Protein AF-A0A5A8AGF4-F1 (afdb_monomer_lite)

Radius of gyration: 17.41 Å; chains: 1; bounding box: 34×29×43 Å

Foldseek 3Di:
DDDLVNLVVLLVVLVVLLVVLCVVLVPDDDPDPVVVVVSCVVCVVSVVVNVVSVVSNVVSVLVNDDPVVNVVVVVVVVVVCVVVVPD

Structure (mmCIF, N/CA/C/O backbone):
data_AF-A0A5A8AGF4-F1
#
_entry.id   AF-A0A5A8AGF4-F1
#
loop_
_atom_site.group_PDB
_atom_site.id
_atom_site.type_symbol
_atom_site.label_atom_id
_atom_site.label_alt_id
_atom_site.label_comp_id
_atom_site.label_asym_id
_atom_site.label_entity_id
_atom_site.label_seq_id
_atom_site.pdbx_PDB_ins_code
_atom_site.Cartn_x
_atom_site.Cartn_y
_atom_site.Cartn_z
_atom_site.occupancy
_atom_site.B_iso_or_equiv
_atom_site.auth_seq_id
_atom_site.auth_comp_id
_atom_site.auth_asym_id
_atom_site.auth_atom_id
_atom_site.pdbx_PDB_model_num
ATOM 1 N N . MET A 1 1 ? -13.851 -13.767 15.138 1.00 57.22 1 MET A N 1
ATOM 2 C CA . MET A 1 1 ? -13.477 -12.352 14.929 1.00 57.22 1 MET A CA 1
ATOM 3 C C . MET A 1 1 ? -11.999 -12.258 15.244 1.00 57.22 1 MET A C 1
ATOM 5 O O . MET A 1 1 ? -11.640 -12.706 16.325 1.00 57.22 1 MET A O 1
ATOM 9 N N . GLU A 1 2 ? -11.163 -11.786 14.315 1.00 67.06 2 GLU A N 1
ATOM 10 C CA . GLU A 1 2 ? -9.750 -11.494 14.620 1.00 67.06 2 GLU A CA 1
ATOM 11 C C . GLU A 1 2 ? -9.682 -10.473 15.764 1.00 67.06 2 GLU A C 1
ATOM 13 O O . GLU A 1 2 ? -10.479 -9.530 15.823 1.00 67.06 2 GLU A O 1
ATOM 18 N N . ASN A 1 3 ? -8.758 -10.678 16.698 1.00 87.00 3 ASN A N 1
ATOM 19 C CA . ASN A 1 3 ? -8.543 -9.758 17.807 1.00 87.00 3 ASN A CA 1
ATOM 20 C C . A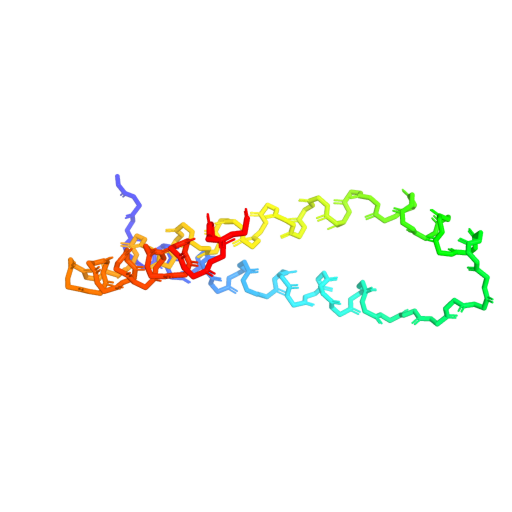SN A 1 3 ? -7.932 -8.446 17.275 1.00 87.00 3 ASN A C 1
ATOM 22 O O . ASN A 1 3 ? -7.118 -8.4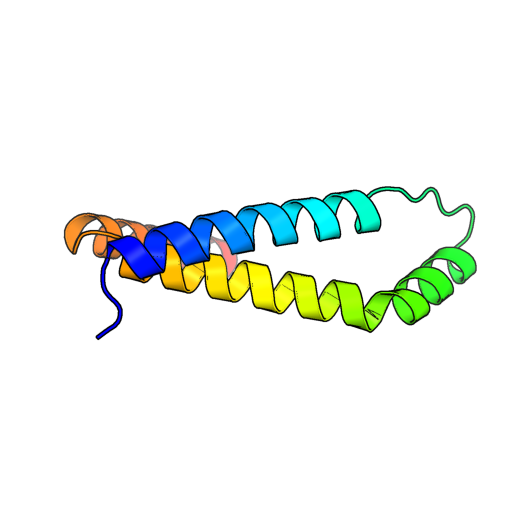45 16.351 1.00 87.00 3 ASN A O 1
ATOM 26 N N . LYS A 1 4 ? -8.275 -7.300 17.878 1.00 88.56 4 LYS A N 1
ATOM 27 C CA . LYS A 1 4 ? -7.741 -5.978 17.498 1.00 88.56 4 LYS A CA 1
ATOM 28 C C . LYS A 1 4 ? -6.208 -5.954 17.483 1.00 88.56 4 LYS A C 1
ATOM 30 O O . LYS A 1 4 ? -5.614 -5.253 16.667 1.00 88.56 4 LYS A O 1
ATOM 35 N N . GLU A 1 5 ? -5.573 -6.716 18.368 1.00 92.19 5 GLU A N 1
ATOM 36 C CA . GLU A 1 5 ? -4.114 -6.835 18.423 1.00 92.19 5 GLU A CA 1
ATOM 37 C C . GLU A 1 5 ? -3.536 -7.661 17.261 1.00 92.19 5 GLU A C 1
ATOM 39 O O . GLU A 1 5 ? -2.500 -7.304 16.700 1.00 92.19 5 GLU A O 1
ATOM 44 N N . GLU A 1 6 ? -4.237 -8.707 16.817 1.00 92.88 6 GLU A N 1
ATOM 45 C CA . GLU A 1 6 ? -3.860 -9.489 15.631 1.00 92.88 6 GLU A CA 1
ATOM 46 C C . GLU A 1 6 ? -3.917 -8.619 14.373 1.00 92.88 6 GLU A C 1
ATOM 48 O O . GLU A 1 6 ? -2.967 -8.606 13.590 1.00 92.88 6 GLU A O 1
ATOM 53 N N . LEU A 1 7 ? -4.969 -7.805 14.232 1.00 92.94 7 LEU A N 1
ATOM 54 C CA . LEU A 1 7 ? -5.110 -6.847 13.132 1.00 92.94 7 LEU A CA 1
ATOM 55 C C . LEU A 1 7 ? -3.973 -5.818 13.105 1.00 92.94 7 LEU A C 1
ATOM 57 O O . LEU A 1 7 ? -3.451 -5.506 12.036 1.00 92.94 7 LEU A O 1
ATOM 61 N N . LYS A 1 8 ? -3.540 -5.307 14.265 1.00 93.50 8 LYS A N 1
ATOM 62 C CA . LYS A 1 8 ? -2.399 -4.379 14.349 1.00 93.50 8 LYS A CA 1
ATOM 63 C C . LYS A 1 8 ? -1.081 -5.040 13.953 1.00 93.50 8 LYS A C 1
ATOM 65 O O . LYS A 1 8 ? -0.304 -4.447 13.204 1.00 93.50 8 LYS A O 1
ATOM 70 N N . ASN A 1 9 ? -0.833 -6.263 14.420 1.00 94.75 9 ASN A N 1
ATOM 71 C CA . ASN A 1 9 ? 0.369 -7.015 14.057 1.00 94.75 9 ASN A CA 1
ATOM 72 C C . ASN A 1 9 ? 0.392 -7.339 12.561 1.00 94.75 9 ASN A C 1
ATOM 74 O O . ASN A 1 9 ? 1.406 -7.139 11.890 1.00 94.75 9 ASN A O 1
ATOM 78 N N . LYS A 1 10 ? -0.753 -7.755 12.015 1.00 94.62 10 LYS A N 1
ATOM 79 C CA . LYS A 1 10 ? -0.936 -7.984 10.583 1.00 94.62 10 LYS A CA 1
ATOM 80 C C . LYS A 1 10 ? -0.691 -6.709 9.776 1.00 94.62 10 LYS A C 1
ATOM 82 O O . LYS A 1 10 ? 0.074 -6.743 8.815 1.00 94.62 10 LYS A O 1
ATOM 87 N N . LEU A 1 11 ? -1.253 -5.577 10.205 1.00 95.38 11 LEU A N 1
ATOM 88 C CA . LEU A 1 11 ? -1.034 -4.273 9.578 1.00 95.38 11 LEU A CA 1
ATOM 89 C C . LEU A 1 11 ? 0.452 -3.897 9.548 1.00 95.38 11 LEU A C 1
ATOM 91 O O . LEU A 1 11 ? 0.954 -3.489 8.506 1.00 95.38 11 LEU A O 1
ATOM 95 N N . LYS A 1 12 ? 1.166 -4.066 10.667 1.00 96.31 12 LYS A N 1
ATOM 96 C CA . LYS A 1 12 ? 2.606 -3.785 10.754 1.00 96.31 12 LYS A CA 1
ATOM 97 C C . LYS A 1 12 ? 3.412 -4.626 9.760 1.00 96.31 12 LYS A C 1
ATOM 99 O O . LYS A 1 12 ? 4.278 -4.094 9.071 1.00 96.31 12 LYS A O 1
ATOM 104 N N . ASN A 1 13 ? 3.107 -5.919 9.657 1.00 95.69 13 ASN A N 1
ATOM 105 C CA . ASN A 1 13 ? 3.777 -6.816 8.714 1.00 95.69 13 ASN A CA 1
ATOM 106 C C . ASN A 1 13 ? 3.477 -6.447 7.256 1.00 95.69 13 ASN A C 1
ATOM 108 O O . ASN A 1 13 ? 4.379 -6.470 6.421 1.00 95.69 13 ASN A O 1
ATOM 112 N N . LEU A 1 14 ? 2.231 -6.082 6.947 1.00 95.69 14 LEU A N 1
ATOM 113 C CA . LEU A 1 14 ? 1.844 -5.656 5.603 1.00 95.69 14 LEU A CA 1
ATOM 114 C C . LEU A 1 14 ? 2.508 -4.337 5.202 1.00 95.69 14 LEU A C 1
ATOM 116 O O . LEU A 1 14 ? 2.989 -4.249 4.080 1.00 95.69 14 LEU A O 1
ATOM 120 N N . LEU A 1 15 ? 2.601 -3.357 6.108 1.00 94.75 15 LEU A N 1
ATOM 121 C CA . LEU A 1 15 ? 3.306 -2.093 5.853 1.00 94.75 15 LEU A CA 1
ATOM 122 C C . LEU A 1 15 ? 4.785 -2.325 5.527 1.00 94.75 15 LEU A C 1
ATOM 124 O O . LEU A 1 15 ? 5.299 -1.752 4.574 1.00 94.75 15 LEU A O 1
ATOM 128 N N . LYS A 1 16 ? 5.449 -3.228 6.260 1.00 95.50 16 LYS A N 1
ATOM 129 C CA . LYS A 1 16 ? 6.836 -3.601 5.959 1.00 95.50 16 LYS A CA 1
ATOM 130 C C . LYS A 1 16 ? 6.967 -4.221 4.562 1.00 95.50 16 LYS A C 1
ATOM 132 O O . LYS A 1 16 ? 7.862 -3.860 3.809 1.00 95.50 16 LYS A O 1
ATOM 137 N N . ARG A 1 17 ? 6.059 -5.132 4.193 1.00 93.75 17 ARG A N 1
ATOM 138 C CA . ARG A 1 17 ? 6.065 -5.756 2.857 1.00 93.75 17 ARG A CA 1
ATOM 139 C C . ARG A 1 17 ? 5.737 -4.753 1.748 1.00 93.75 17 ARG A C 1
ATOM 141 O O . ARG A 1 17 ? 6.315 -4.843 0.672 1.00 93.75 17 ARG A O 1
ATOM 148 N N . GLU A 1 18 ? 4.823 -3.812 1.988 1.00 95.00 18 GLU A N 1
ATOM 149 C CA . GLU A 1 18 ? 4.509 -2.727 1.047 1.00 95.00 18 GLU A CA 1
ATOM 150 C C . GLU A 1 18 ? 5.747 -1.876 0.754 1.00 95.00 18 GLU A C 1
ATOM 152 O O . GLU A 1 18 ? 6.022 -1.578 -0.409 1.00 95.00 18 GLU A O 1
ATOM 157 N N . GLU A 1 19 ? 6.500 -1.519 1.797 1.00 93.62 19 GLU A N 1
ATOM 158 C CA . GLU A 1 19 ? 7.748 -0.766 1.684 1.00 93.62 19 GLU A CA 1
ATOM 159 C C . GLU A 1 19 ? 8.793 -1.551 0.883 1.00 93.62 19 GLU A C 1
ATOM 161 O O . GLU A 1 19 ? 9.316 -1.034 -0.101 1.00 93.62 19 GLU A O 1
ATOM 166 N N . GLU A 1 20 ? 9.020 -2.827 1.214 1.00 91.94 20 GLU A N 1
ATOM 167 C CA . GLU A 1 20 ? 9.947 -3.705 0.484 1.00 91.94 20 GLU A CA 1
ATOM 168 C C . GLU A 1 20 ? 9.621 -3.769 -1.019 1.00 91.94 20 GLU A C 1
ATOM 170 O O . GLU A 1 20 ? 10.506 -3.593 -1.863 1.00 91.94 20 GLU A O 1
ATOM 175 N N . TYR A 1 21 ? 8.347 -3.978 -1.371 1.00 89.56 21 TYR A N 1
ATOM 176 C CA . TYR A 1 21 ? 7.911 -4.004 -2.767 1.00 89.56 21 TYR A CA 1
ATOM 177 C C . TYR A 1 21 ? 8.019 -2.633 -3.437 1.00 89.56 21 TYR A C 1
ATOM 179 O O . TYR A 1 21 ? 8.460 -2.559 -4.582 1.00 89.56 21 TYR A O 1
ATOM 187 N N . SER A 1 22 ? 7.655 -1.552 -2.746 1.00 89.25 22 SER A N 1
ATOM 188 C CA . SER A 1 22 ? 7.722 -0.196 -3.298 1.00 89.25 22 SER A CA 1
ATOM 189 C C . SER A 1 22 ? 9.161 0.228 -3.573 1.00 89.25 22 SER A C 1
ATOM 191 O O . SER A 1 22 ? 9.446 0.736 -4.652 1.00 89.25 22 SER A O 1
ATOM 193 N N . THR A 1 23 ? 10.092 -0.034 -2.653 1.00 90.31 23 THR A N 1
ATOM 194 C CA . THR A 1 23 ? 11.517 0.267 -2.838 1.00 90.31 23 THR A CA 1
ATOM 195 C C . THR A 1 23 ? 12.118 -0.544 -3.981 1.00 90.31 23 THR A C 1
ATOM 197 O O . THR A 1 23 ? 12.827 0.012 -4.820 1.00 90.31 23 THR A O 1
ATOM 200 N N . LEU A 1 24 ? 11.808 -1.843 -4.059 1.00 86.44 24 LEU A N 1
ATOM 201 C CA . LEU A 1 24 ? 12.267 -2.695 -5.156 1.00 86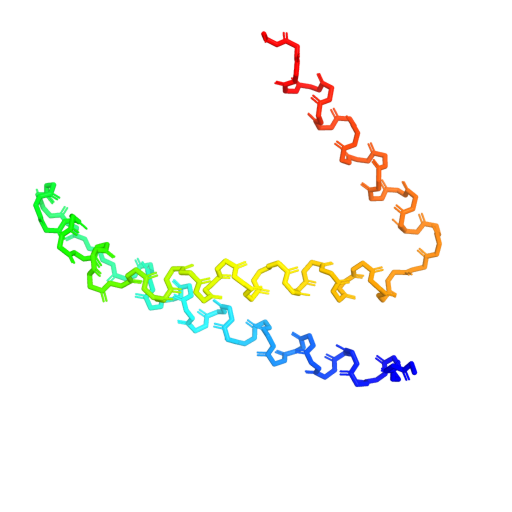.44 24 LEU A CA 1
ATOM 202 C C . LEU A 1 24 ? 11.749 -2.195 -6.513 1.00 86.44 24 LEU A C 1
ATOM 204 O O . LEU A 1 24 ? 12.485 -2.206 -7.501 1.00 86.44 24 LEU A O 1
ATOM 208 N N . LEU A 1 25 ? 10.484 -1.770 -6.554 1.00 86.81 25 LEU A N 1
ATOM 209 C CA . LEU A 1 25 ? 9.821 -1.325 -7.773 1.00 86.81 25 LEU A CA 1
ATOM 210 C C . LEU A 1 25 ? 10.150 0.119 -8.160 1.00 86.81 25 LEU A C 1
ATOM 212 O O . LEU A 1 25 ? 9.939 0.472 -9.308 1.00 86.81 25 LEU A O 1
ATOM 216 N N . ALA A 1 26 ? 10.663 0.950 -7.252 1.00 84.62 26 ALA A N 1
ATOM 217 C CA . ALA A 1 26 ? 11.024 2.342 -7.534 1.00 84.62 26 ALA A CA 1
ATOM 218 C C . ALA A 1 26 ? 12.438 2.505 -8.118 1.00 84.62 26 ALA A C 1
ATOM 220 O O . ALA A 1 26 ? 12.757 3.550 -8.682 1.00 84.62 26 ALA A O 1
ATOM 221 N N . ASN A 1 27 ? 13.302 1.496 -7.977 1.00 77.25 27 ASN A N 1
ATOM 222 C CA . ASN A 1 27 ? 14.710 1.597 -8.349 1.00 77.25 27 ASN A CA 1
ATOM 223 C C . ASN A 1 27 ? 14.959 1.219 -9.818 1.00 77.25 27 ASN A C 1
ATOM 225 O O . ASN A 1 27 ? 15.558 0.184 -10.117 1.00 77.25 27 ASN A O 1
ATOM 229 N N . PHE A 1 28 ? 14.481 2.049 -10.744 1.00 82.62 28 PHE A N 1
ATOM 230 C CA . PHE A 1 28 ? 14.751 1.888 -12.170 1.00 82.62 28 PHE A CA 1
ATOM 231 C C . PHE A 1 28 ? 14.978 3.232 -12.869 1.00 82.62 28 PHE A C 1
ATOM 233 O O . PHE A 1 28 ? 14.410 4.254 -12.494 1.00 82.62 28 PHE A O 1
ATOM 240 N N . ASN A 1 29 ? 15.785 3.220 -13.929 1.00 84.88 29 ASN A N 1
ATOM 241 C CA . ASN A 1 29 ? 15.947 4.349 -14.840 1.00 84.88 29 ASN A CA 1
ATOM 242 C C . ASN A 1 29 ? 15.968 3.816 -16.277 1.00 84.88 29 ASN A C 1
ATOM 244 O O . ASN A 1 29 ? 17.010 3.372 -16.759 1.00 84.88 29 ASN A O 1
ATOM 248 N N . PHE A 1 30 ? 14.807 3.795 -16.931 1.00 89.38 30 PHE A N 1
ATOM 249 C CA . PHE A 1 30 ? 14.677 3.261 -18.288 1.00 89.38 30 PHE A CA 1
ATOM 250 C C . PHE A 1 30 ? 15.096 4.309 -19.316 1.00 89.38 30 PHE A C 1
ATOM 252 O O . PHE A 1 30 ? 14.634 5.447 -19.270 1.00 89.38 30 PHE A O 1
ATOM 259 N N . GLN A 1 31 ? 15.941 3.916 -20.265 1.00 90.25 31 GLN A N 1
ATOM 260 C CA . GLN A 1 31 ? 16.331 4.753 -21.399 1.00 90.25 31 GLN A CA 1
ATOM 261 C C . GLN A 1 31 ? 15.372 4.572 -22.579 1.00 90.25 31 GLN A C 1
ATOM 263 O O . GLN A 1 31 ? 15.249 5.454 -23.429 1.00 90.25 31 GLN A O 1
ATOM 268 N N . THR A 1 32 ? 14.665 3.439 -22.633 1.00 93.25 32 THR A N 1
ATOM 269 C CA . THR A 1 32 ? 13.723 3.127 -23.711 1.00 93.25 32 THR A CA 1
ATOM 270 C C . THR A 1 32 ? 12.395 2.578 -23.195 1.00 93.25 32 THR A C 1
ATOM 272 O O . THR A 1 32 ? 12.296 2.008 -22.108 1.00 93.25 32 THR A O 1
ATOM 275 N N . LYS A 1 33 ? 11.351 2.690 -24.026 1.00 92.31 33 LYS A N 1
ATOM 276 C CA . LYS A 1 33 ? 10.050 2.064 -23.754 1.00 92.31 33 LYS A CA 1
ATOM 277 C C . LYS A 1 33 ? 10.154 0.536 -23.660 1.00 92.31 33 LYS A C 1
ATOM 279 O O . LYS A 1 33 ? 9.497 -0.063 -22.820 1.00 92.31 33 LYS A O 1
ATOM 284 N N . GLN A 1 34 ? 11.000 -0.087 -24.480 1.00 94.38 34 GLN A N 1
ATOM 285 C CA . GLN A 1 34 ? 11.164 -1.541 -24.489 1.00 94.38 34 GLN A CA 1
ATOM 286 C C . GLN A 1 34 ? 11.756 -2.062 -23.171 1.00 94.38 34 GLN A C 1
ATOM 288 O O . GLN A 1 34 ? 11.307 -3.086 -22.664 1.00 94.38 34 GLN A O 1
ATOM 293 N N . GLU A 1 35 ? 12.718 -1.345 -22.582 1.00 91.44 35 GLU A N 1
ATOM 294 C CA . GLU A 1 35 ? 13.253 -1.664 -21.250 1.00 91.44 35 GLU A CA 1
ATOM 295 C C . GLU A 1 35 ? 12.176 -1.565 -20.166 1.00 91.44 35 GLU A C 1
ATOM 297 O O . GLU A 1 35 ? 12.087 -2.443 -19.306 1.00 91.44 35 GLU A O 1
ATOM 302 N N . ALA A 1 36 ? 11.327 -0.535 -20.239 1.00 90.06 36 ALA A N 1
ATOM 303 C CA . ALA A 1 36 ? 10.200 -0.376 -19.327 1.00 90.06 36 ALA A CA 1
ATOM 304 C C . ALA A 1 36 ? 9.186 -1.524 -19.471 1.00 90.06 36 ALA A C 1
ATOM 306 O O . ALA A 1 36 ? 8.781 -2.112 -18.470 1.00 90.06 36 ALA A O 1
ATOM 307 N N . ASP A 1 37 ? 8.822 -1.896 -20.701 1.00 92.81 37 ASP A N 1
ATOM 308 C CA . ASP A 1 37 ? 7.867 -2.976 -20.976 1.00 92.81 37 ASP A CA 1
ATOM 309 C C . ASP A 1 37 ? 8.396 -4.335 -20.474 1.00 92.81 37 ASP A C 1
ATOM 311 O O . ASP A 1 37 ? 7.670 -5.088 -19.817 1.00 92.81 37 ASP A O 1
ATOM 315 N N . VAL A 1 38 ? 9.683 -4.632 -20.700 1.00 93.19 38 VAL A N 1
ATOM 316 C CA . VAL A 1 38 ? 10.341 -5.846 -20.182 1.00 93.19 38 VAL A CA 1
ATOM 317 C C . VAL A 1 38 ? 10.377 -5.839 -18.655 1.00 93.19 38 VAL A C 1
ATOM 319 O O . VAL A 1 38 ? 10.077 -6.856 -18.026 1.00 93.19 38 VAL A O 1
ATOM 322 N N . TYR A 1 39 ? 10.697 -4.701 -18.035 1.00 92.44 39 TYR A N 1
ATOM 323 C CA . TYR A 1 39 ? 10.685 -4.576 -16.581 1.00 92.44 39 TYR A CA 1
ATOM 324 C C . TYR A 1 39 ? 9.290 -4.808 -15.997 1.00 92.44 39 TYR A C 1
ATOM 326 O O . TYR A 1 39 ? 9.160 -5.553 -15.023 1.00 92.44 39 TYR A O 1
ATOM 334 N N . ILE A 1 40 ? 8.254 -4.205 -16.588 1.00 90.19 40 ILE A N 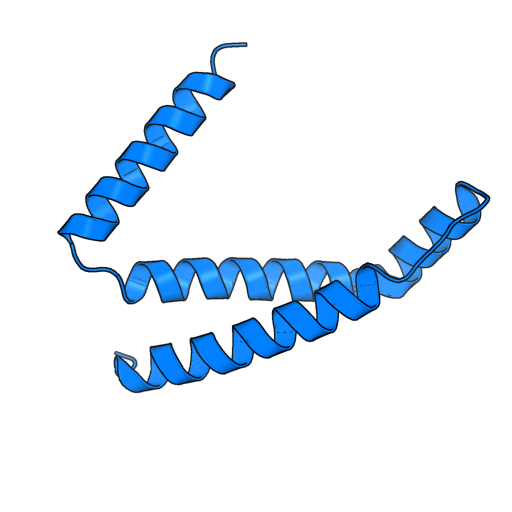1
ATOM 335 C CA . ILE A 1 40 ? 6.863 -4.380 -16.160 1.00 90.19 40 ILE A CA 1
ATOM 336 C C . ILE A 1 40 ? 6.472 -5.851 -16.271 1.00 90.19 40 ILE A C 1
ATOM 338 O O . ILE A 1 40 ? 6.008 -6.425 -15.290 1.00 90.19 40 ILE A O 1
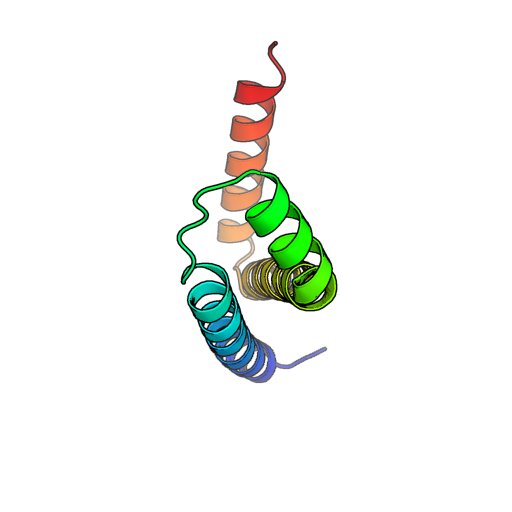ATOM 342 N N . SER A 1 41 ? 6.745 -6.488 -17.412 1.00 93.06 41 SER A N 1
ATOM 343 C CA . SER A 1 41 ? 6.444 -7.906 -17.625 1.00 93.06 41 SER A CA 1
ATOM 344 C C . SER A 1 41 ? 7.148 -8.805 -16.600 1.00 93.06 41 SER A C 1
ATOM 346 O O . SER A 1 41 ? 6.520 -9.671 -15.992 1.00 93.06 41 SER A O 1
ATOM 348 N N . ASN A 1 42 ? 8.435 -8.567 -16.338 1.00 93.06 42 ASN A N 1
ATOM 349 C CA . ASN A 1 42 ? 9.227 -9.358 -15.389 1.00 93.06 42 ASN A CA 1
ATOM 350 C C . ASN A 1 42 ? 8.816 -9.142 -13.925 1.00 93.06 42 ASN A C 1
ATOM 352 O O . ASN A 1 42 ? 9.063 -9.995 -13.069 1.00 93.06 42 ASN A O 1
ATOM 356 N N . ASN A 1 43 ? 8.207 -7.997 -13.615 1.00 92.81 43 ASN A N 1
ATOM 357 C CA . ASN A 1 43 ? 7.787 -7.637 -12.264 1.00 92.81 43 ASN A CA 1
ATOM 358 C C . ASN A 1 43 ? 6.266 -7.632 -12.081 1.00 92.81 43 ASN A C 1
ATOM 360 O O . ASN A 1 43 ? 5.802 -7.254 -11.008 1.00 92.81 43 ASN A O 1
ATOM 364 N N . GLN A 1 44 ? 5.493 -8.106 -13.063 1.00 93.31 44 GLN A N 1
ATOM 365 C CA . GLN A 1 44 ? 4.028 -8.102 -13.037 1.00 93.31 44 GLN A CA 1
ATOM 366 C C . GLN A 1 44 ? 3.473 -8.723 -11.749 1.00 93.31 44 GLN A C 1
ATOM 368 O O . GLN A 1 44 ? 2.646 -8.119 -11.071 1.00 93.31 44 GLN A O 1
ATOM 373 N N . PHE A 1 45 ? 4.015 -9.876 -11.343 1.00 93.19 45 PHE A N 1
ATOM 374 C CA . PHE A 1 45 ? 3.649 -10.526 -10.083 1.00 93.19 45 PHE A CA 1
ATOM 375 C C . PHE A 1 45 ? 3.868 -9.615 -8.865 1.00 93.19 45 PHE A C 1
ATOM 377 O O . PHE A 1 45 ? 3.013 -9.536 -7.991 1.00 93.19 45 PHE A O 1
ATOM 384 N N . LYS A 1 46 ? 4.987 -8.884 -8.818 1.00 92.06 46 LYS A N 1
ATOM 385 C CA . LYS A 1 46 ? 5.310 -7.978 -7.708 1.00 92.06 46 LYS A CA 1
ATOM 386 C C . LYS A 1 46 ? 4.373 -6.771 -7.673 1.00 92.06 46 LYS A C 1
ATOM 388 O O . LYS A 1 46 ? 3.950 -6.365 -6.596 1.00 92.06 46 LYS A O 1
ATOM 393 N N . PHE A 1 47 ? 4.003 -6.234 -8.837 1.00 92.56 47 PHE A N 1
ATOM 394 C CA . PHE A 1 47 ? 2.984 -5.188 -8.933 1.00 92.56 47 PHE A CA 1
ATOM 395 C C . PHE A 1 47 ? 1.619 -5.674 -8.442 1.00 92.56 47 PHE A C 1
ATOM 397 O O . PHE A 1 47 ? 0.923 -4.947 -7.732 1.00 92.56 47 PHE A O 1
ATOM 404 N N . ASP A 1 48 ? 1.231 -6.899 -8.792 1.00 93.75 48 ASP A N 1
ATOM 405 C CA . ASP A 1 48 ? -0.044 -7.467 -8.360 1.00 93.75 48 ASP A CA 1
ATOM 406 C C . ASP A 1 48 ? -0.054 -7.792 -6.861 1.00 93.75 48 ASP A C 1
ATOM 408 O O . ASP A 1 48 ? -1.048 -7.521 -6.185 1.00 93.75 48 ASP A O 1
ATOM 412 N N . GLU A 1 49 ? 1.057 -8.279 -6.305 1.00 93.88 49 GLU A N 1
ATOM 413 C CA . GLU A 1 49 ? 1.215 -8.445 -4.857 1.00 93.88 49 GLU A CA 1
ATOM 414 C C . GLU A 1 49 ? 1.162 -7.103 -4.120 1.00 93.88 49 GLU A C 1
ATOM 416 O O . GLU A 1 49 ? 0.448 -6.990 -3.123 1.00 93.88 49 GLU A O 1
ATOM 421 N N . LEU A 1 50 ? 1.818 -6.057 -4.633 1.00 94.31 50 LEU A N 1
ATOM 422 C CA . LEU A 1 50 ? 1.738 -4.717 -4.052 1.00 94.31 50 LEU A CA 1
ATOM 423 C C . LEU A 1 50 ? 0.290 -4.203 -4.036 1.00 94.31 50 LEU A C 1
ATOM 425 O O . LEU A 1 50 ? -0.185 -3.736 -3.003 1.00 94.31 50 LEU A O 1
ATOM 429 N N . LYS A 1 51 ? -0.464 -4.370 -5.134 1.00 93.88 51 LYS A N 1
ATOM 430 C CA . LYS A 1 51 ? -1.894 -4.005 -5.181 1.00 93.88 51 LYS A CA 1
ATOM 431 C C . LYS A 1 51 ? -2.712 -4.738 -4.117 1.00 93.88 51 LYS A C 1
ATOM 433 O O . LYS A 1 51 ? -3.572 -4.122 -3.483 1.00 93.88 51 LYS A O 1
ATOM 438 N N . LYS A 1 52 ? -2.467 -6.039 -3.920 1.00 95.69 52 LYS A N 1
ATOM 439 C CA . LYS A 1 52 ? -3.151 -6.835 -2.888 1.00 95.69 52 LYS A CA 1
ATOM 440 C C . LYS A 1 52 ? -2.803 -6.338 -1.487 1.00 95.69 52 LYS A C 1
ATOM 442 O O . LYS A 1 52 ? -3.718 -6.084 -0.709 1.00 95.69 52 LYS A O 1
ATOM 447 N N . ILE A 1 53 ? -1.518 -6.129 -1.199 1.00 94.81 53 ILE A N 1
ATOM 448 C CA . ILE A 1 53 ? -1.036 -5.628 0.094 1.00 94.81 53 ILE A CA 1
ATOM 449 C C . ILE A 1 53 ? -1.661 -4.266 0.405 1.00 94.81 53 ILE A C 1
ATOM 451 O O . ILE A 1 53 ? -2.247 -4.090 1.471 1.00 94.81 53 ILE A O 1
ATOM 455 N N . THR A 1 54 ? -1.618 -3.315 -0.531 1.00 94.62 54 THR A N 1
ATOM 456 C CA . THR A 1 54 ? -2.195 -1.980 -0.323 1.00 94.62 54 THR A CA 1
ATOM 457 C C . THR A 1 54 ? -3.712 -2.044 -0.109 1.00 94.62 54 THR A C 1
ATOM 459 O O . THR A 1 54 ? -4.251 -1.292 0.708 1.00 94.62 54 THR A O 1
ATOM 462 N N . LYS A 1 55 ? -4.426 -2.949 -0.796 1.00 95.56 55 LYS A N 1
ATOM 463 C CA . LYS A 1 55 ? -5.859 -3.179 -0.557 1.00 95.56 55 LYS A CA 1
ATOM 464 C C . LYS A 1 55 ? -6.107 -3.718 0.855 1.00 95.56 55 LYS A C 1
ATOM 466 O O . LYS A 1 55 ? -6.936 -3.165 1.572 1.00 95.56 55 LYS A O 1
ATOM 471 N N . GLU A 1 56 ? -5.360 -4.732 1.271 1.00 95.81 56 GLU A N 1
ATOM 472 C CA . GLU A 1 56 ? -5.506 -5.354 2.588 1.00 95.81 56 GLU A CA 1
ATOM 473 C C . GLU A 1 56 ? -5.155 -4.381 3.728 1.00 95.81 56 GLU A C 1
ATOM 475 O O . GLU A 1 56 ? -5.864 -4.306 4.731 1.00 95.81 56 GLU A O 1
ATOM 480 N N . ILE A 1 57 ? -4.130 -3.540 3.547 1.00 96.12 57 ILE A N 1
ATOM 481 C CA . ILE A 1 57 ? -3.797 -2.444 4.471 1.00 96.12 57 ILE A CA 1
ATOM 482 C C . ILE A 1 57 ? -4.988 -1.497 4.646 1.00 96.12 57 ILE A C 1
ATOM 484 O O . ILE A 1 57 ? -5.303 -1.114 5.775 1.00 96.12 57 ILE A O 1
ATOM 488 N N . ARG A 1 58 ? -5.650 -1.097 3.551 1.00 93.75 58 ARG A N 1
ATOM 489 C CA . ARG A 1 58 ? -6.823 -0.208 3.610 1.00 93.75 58 ARG A CA 1
ATOM 490 C C . ARG A 1 58 ? -7.979 -0.862 4.357 1.00 93.75 58 ARG A C 1
ATOM 492 O O . ARG A 1 58 ? -8.587 -0.209 5.201 1.00 93.75 58 ARG A O 1
ATOM 499 N N . GLU A 1 59 ? -8.250 -2.135 4.086 1.00 94.38 59 GLU A N 1
ATOM 500 C CA . GLU A 1 59 ? -9.302 -2.898 4.764 1.00 94.38 59 GLU A CA 1
ATOM 501 C C . GLU A 1 59 ? -9.035 -3.012 6.268 1.00 94.38 59 GLU A C 1
ATOM 503 O O . GLU A 1 59 ? -9.913 -2.696 7.068 1.00 94.38 59 GLU A O 1
ATOM 508 N N . ILE A 1 60 ? -7.811 -3.362 6.674 1.00 94.38 60 ILE A N 1
ATOM 509 C CA . ILE A 1 60 ? -7.449 -3.470 8.094 1.00 94.38 60 ILE A CA 1
ATOM 510 C C . ILE A 1 60 ? -7.507 -2.105 8.785 1.00 94.38 60 ILE A C 1
ATOM 512 O O . ILE A 1 60 ? -8.064 -2.000 9.879 1.00 94.38 60 ILE A O 1
ATOM 516 N N . LYS A 1 61 ? -6.987 -1.042 8.155 1.00 93.50 61 LYS A N 1
ATOM 517 C CA . LYS A 1 61 ? -7.109 0.328 8.683 1.00 93.50 61 LYS A CA 1
ATOM 518 C C . LYS A 1 61 ? -8.575 0.694 8.895 1.00 93.50 61 LYS A C 1
ATOM 520 O O . LYS A 1 61 ? -8.919 1.177 9.967 1.00 93.50 61 LYS A O 1
ATOM 525 N N . PHE A 1 62 ? -9.439 0.389 7.926 1.00 93.31 62 PHE A N 1
ATOM 526 C CA . PHE A 1 62 ? -10.875 0.609 8.055 1.00 93.31 62 PHE A CA 1
ATOM 527 C C . PHE A 1 62 ? -11.483 -0.216 9.196 1.00 93.31 62 PHE A C 1
ATOM 529 O O . PHE A 1 62 ? -12.259 0.316 9.979 1.00 93.31 62 PHE A O 1
ATOM 536 N N . MET A 1 63 ? -11.125 -1.492 9.361 1.00 92.81 63 MET A N 1
ATOM 537 C CA . MET A 1 63 ? -11.620 -2.314 10.476 1.00 92.81 63 MET A CA 1
ATOM 538 C C . MET A 1 63 ? -11.204 -1.765 11.846 1.00 92.81 63 MET A C 1
ATOM 540 O O . MET A 1 63 ? -11.996 -1.829 12.786 1.00 92.81 63 MET A O 1
ATOM 544 N N . LEU A 1 64 ? -9.992 -1.209 11.946 1.00 93.06 64 LEU A N 1
ATOM 545 C CA . LEU A 1 64 ? -9.437 -0.637 13.174 1.00 93.06 64 LEU A CA 1
ATOM 546 C C . LEU A 1 64 ? -10.022 0.736 13.544 1.00 93.06 64 LEU A C 1
ATOM 548 O O . LEU A 1 64 ? -9.923 1.117 14.713 1.00 93.06 64 LEU A O 1
ATOM 552 N N . MET A 1 65 ? -10.627 1.450 12.589 1.00 93.31 65 MET A N 1
ATOM 553 C CA . MET A 1 65 ? -11.293 2.735 12.819 1.00 93.31 65 MET A CA 1
ATOM 554 C C . MET A 1 65 ? -12.528 2.598 13.718 1.00 93.31 65 MET A C 1
ATOM 556 O O . MET A 1 65 ? -13.309 1.641 13.635 1.00 93.31 65 MET A O 1
ATOM 560 N N . THR A 1 66 ? -12.745 3.624 14.530 1.00 94.44 66 THR A N 1
ATOM 561 C CA . THR A 1 66 ? -13.991 3.863 15.259 1.00 94.44 66 THR A CA 1
ATOM 562 C C . THR A 1 66 ? -15.146 4.174 14.297 1.00 94.44 66 THR A C 1
ATOM 564 O O . THR A 1 66 ? -14.918 4.564 13.148 1.00 94.44 66 THR A O 1
ATOM 567 N N . PRO A 1 67 ? -16.412 4.029 14.731 1.00 94.19 67 PRO A N 1
ATOM 568 C CA . PRO A 1 67 ? -17.562 4.414 13.912 1.00 94.19 67 PRO A CA 1
ATOM 569 C C . PRO A 1 67 ? -17.497 5.865 13.409 1.00 94.19 67 PRO A C 1
ATOM 571 O O . PRO A 1 67 ? -17.847 6.134 12.263 1.00 94.19 67 PRO A O 1
ATOM 574 N N . GLN A 1 68 ? -17.006 6.789 14.239 1.00 94.06 68 GLN A N 1
ATOM 575 C CA . GLN A 1 68 ? -16.846 8.200 13.893 1.00 94.06 68 GLN A CA 1
ATOM 576 C C . GLN A 1 68 ? -15.815 8.392 12.772 1.00 94.06 68 GLN A C 1
ATOM 578 O O . GLN A 1 68 ? -16.115 9.044 11.774 1.00 94.06 68 GLN A O 1
ATOM 583 N N . GLU A 1 69 ? -14.638 7.773 12.893 1.00 93.69 69 GLU A N 1
ATOM 584 C CA . GLU A 1 69 ? -13.587 7.827 11.865 1.00 93.69 69 GLU A CA 1
ATOM 585 C C . GLU A 1 69 ? -14.043 7.184 10.547 1.00 93.69 69 GLU A C 1
ATOM 587 O O . GLU A 1 69 ? -13.773 7.714 9.472 1.00 93.69 69 GLU A O 1
ATOM 592 N N . LYS A 1 70 ? -14.793 6.073 10.608 1.00 93.69 70 LYS A N 1
ATOM 593 C CA . LYS A 1 70 ? -15.371 5.436 9.412 1.00 93.69 70 LYS A CA 1
ATOM 594 C C . LYS A 1 70 ? -16.311 6.378 8.671 1.00 93.69 70 LYS A C 1
ATOM 596 O O . LYS A 1 70 ? -16.236 6.466 7.448 1.00 93.69 70 LYS A O 1
ATOM 601 N N . ASN A 1 71 ? -17.178 7.083 9.396 1.00 93.69 71 ASN A N 1
ATOM 602 C CA . ASN A 1 71 ? -18.108 8.035 8.792 1.00 93.69 71 ASN A CA 1
ATOM 603 C C . ASN A 1 71 ? -17.361 9.183 8.103 1.00 93.69 71 ASN A C 1
ATOM 605 O O . ASN A 1 71 ? -17.667 9.496 6.955 1.00 93.69 71 ASN A O 1
ATOM 609 N N . GLN A 1 72 ? -16.339 9.745 8.757 1.00 93.12 72 GLN A N 1
ATOM 610 C CA . GLN A 1 72 ? -15.491 10.787 8.167 1.00 93.12 72 GLN A CA 1
ATOM 611 C C . GLN A 1 72 ? -14.784 10.293 6.901 1.00 93.12 72 GLN A C 1
ATOM 613 O O . GLN A 1 72 ? -14.848 10.945 5.860 1.00 93.12 72 GLN A O 1
ATOM 618 N N . TYR A 1 73 ? -14.186 9.100 6.952 1.00 91.44 73 TYR A N 1
ATOM 619 C CA . TYR A 1 73 ? -13.537 8.489 5.796 1.00 91.44 73 TYR A CA 1
ATOM 620 C C . TYR A 1 73 ? -14.506 8.315 4.617 1.00 91.44 73 TYR A C 1
ATOM 622 O O . TYR A 1 73 ? -14.178 8.655 3.480 1.00 91.44 73 TYR A O 1
ATOM 630 N N . LEU A 1 74 ? -15.72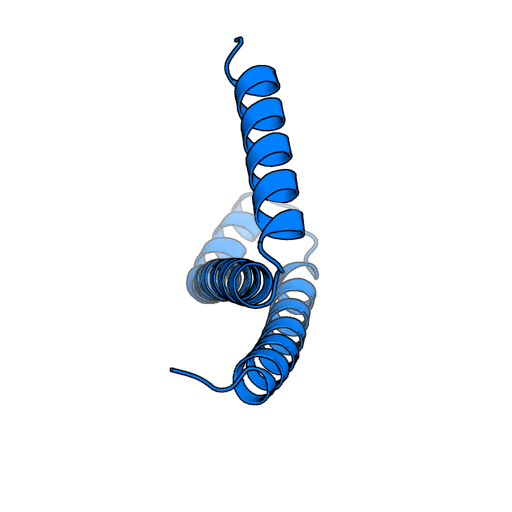1 7.816 4.865 1.00 93.00 74 LEU A N 1
ATOM 631 C CA . LEU A 1 74 ? -16.730 7.635 3.818 1.00 93.00 74 LEU A CA 1
ATOM 632 C C . LEU A 1 74 ? -17.201 8.970 3.223 1.00 93.00 74 LEU A C 1
ATOM 634 O O . LEU A 1 74 ? -17.400 9.051 2.009 1.00 93.00 74 LEU A O 1
ATOM 638 N N . GLU A 1 75 ? -17.340 10.021 4.037 1.00 94.00 75 GLU A N 1
ATOM 639 C CA . GLU A 1 75 ? -17.651 11.367 3.545 1.00 94.00 75 GLU A CA 1
ATOM 640 C C . GLU A 1 75 ? -16.544 11.929 2.649 1.00 94.00 75 GLU A C 1
ATOM 642 O O . GLU A 1 75 ? -16.836 12.481 1.588 1.00 94.00 75 GLU A O 1
ATOM 647 N N . GLU A 1 76 ? -15.276 11.768 3.028 1.00 91.38 76 GLU A N 1
ATOM 648 C CA . GLU A 1 76 ? -14.141 12.187 2.199 1.00 91.38 76 GLU A CA 1
ATOM 649 C C . GLU A 1 76 ? -14.120 11.446 0.860 1.00 91.38 76 GLU A C 1
ATOM 651 O O . GLU A 1 76 ? -13.975 12.070 -0.193 1.00 91.38 76 GLU A O 1
ATOM 656 N N . GLN A 1 77 ? -14.341 10.126 0.873 1.00 89.94 77 GLN A N 1
ATOM 657 C CA . GLN A 1 77 ? -14.437 9.334 -0.355 1.00 89.94 77 GLN A CA 1
ATOM 658 C C . GLN A 1 77 ? -15.597 9.796 -1.245 1.00 89.94 77 GLN A C 1
ATOM 660 O O . GLN A 1 77 ? -15.456 9.833 -2.470 1.00 89.94 77 GLN A O 1
ATOM 665 N N . LYS A 1 78 ? -16.734 10.178 -0.652 1.00 91.75 78 LYS A N 1
ATOM 666 C CA . LYS A 1 78 ? -17.880 10.724 -1.387 1.00 91.75 78 LYS A CA 1
ATOM 667 C C . LYS A 1 78 ? -17.537 12.065 -2.042 1.00 91.75 78 LYS A C 1
ATOM 669 O O . LYS A 1 78 ? -17.732 12.202 -3.246 1.00 91.75 78 LYS A O 1
ATOM 674 N N . LYS A 1 79 ? -16.945 13.003 -1.294 1.00 91.56 79 LYS A N 1
ATOM 675 C CA . LYS A 1 79 ? -16.516 14.317 -1.813 1.00 91.56 79 LYS A CA 1
ATOM 676 C C . LYS A 1 79 ? -15.497 14.184 -2.944 1.00 91.56 79 LYS A C 1
ATOM 678 O O . LYS A 1 79 ? -15.580 14.898 -3.940 1.00 91.56 79 LYS A O 1
ATOM 683 N N . LEU A 1 80 ? -14.543 13.260 -2.812 1.00 90.50 80 LEU A N 1
ATOM 684 C CA . LEU A 1 80 ? -13.575 12.967 -3.870 1.00 90.50 80 LEU A CA 1
ATOM 685 C C . LEU A 1 80 ? -14.278 12.456 -5.127 1.00 90.50 80 LEU A C 1
ATOM 687 O O . LEU A 1 80 ? -14.037 12.984 -6.208 1.00 90.50 80 LEU A O 1
ATOM 691 N N . LYS A 1 81 ? -15.185 11.479 -4.999 1.00 88.38 81 LYS A N 1
ATOM 692 C CA . LYS A 1 81 ? -15.960 10.998 -6.148 1.00 88.38 81 LYS A CA 1
ATOM 693 C C . LYS A 1 81 ? -16.732 12.129 -6.808 1.00 88.38 81 LYS A C 1
ATOM 695 O O . LYS A 1 81 ? -16.617 12.271 -8.013 1.00 88.38 81 LYS A O 1
ATOM 700 N N . GLU A 1 82 ? -17.447 12.958 -6.059 1.00 89.19 82 GLU A N 1
ATOM 701 C CA . GLU A 1 82 ? -18.200 14.090 -6.620 1.00 89.19 82 GLU A CA 1
ATOM 702 C C . GLU A 1 82 ? -17.292 15.074 -7.373 1.00 89.19 82 GLU A C 1
ATOM 704 O O . GLU A 1 82 ? -17.618 15.482 -8.484 1.00 89.19 82 GLU A O 1
ATOM 709 N N . LYS A 1 83 ? -16.105 15.377 -6.830 1.00 87.88 83 LYS A N 1
ATOM 710 C CA . LYS A 1 83 ? -15.121 16.262 -7.471 1.00 87.88 83 LYS A CA 1
ATOM 711 C C . LYS A 1 83 ? -14.584 15.719 -8.800 1.00 87.88 83 LYS A C 1
ATOM 713 O O . LYS A 1 83 ? -14.285 16.505 -9.692 1.00 87.88 83 LYS A O 1
ATOM 718 N N . TYR A 1 84 ? -14.436 14.400 -8.924 1.00 80.12 84 TYR A N 1
ATOM 719 C CA . TYR A 1 84 ? -13.866 13.754 -10.114 1.00 80.12 84 TYR A CA 1
ATOM 720 C C . TYR A 1 84 ? -14.911 13.107 -11.041 1.00 80.12 84 TYR A C 1
ATOM 722 O O . TYR A 1 84 ? -14.556 12.704 -12.142 1.00 80.12 84 TYR A O 1
ATOM 730 N N . SER A 1 85 ? -16.181 13.023 -10.628 1.00 72.12 85 SER A N 1
ATOM 731 C CA . SER A 1 85 ? -17.303 12.514 -11.444 1.00 72.12 85 SER A CA 1
ATOM 732 C C . SER A 1 85 ? -18.051 13.629 -12.185 1.00 72.12 85 SER A C 1
ATOM 734 O O . SER A 1 85 ? -19.042 13.354 -12.850 1.00 72.12 85 SER A O 1
ATOM 736 N N . GLY A 1 86 ? -17.613 14.883 -12.038 1.00 57.09 86 GLY A N 1
ATOM 737 C CA . GLY A 1 86 ? -18.181 16.058 -12.706 1.00 57.09 86 GLY A CA 1
ATOM 738 C C . GLY A 1 86 ? -17.524 16.424 -14.044 1.00 57.09 86 GLY A C 1
ATOM 739 O O . GLY A 1 86 ? -17.583 17.594 -14.409 1.00 57.09 86 GLY A O 1
ATOM 740 N N . ASN A 1 87 ? -16.889 15.466 -14.733 1.00 45.31 87 ASN A N 1
ATOM 741 C CA . ASN A 1 87 ? -16.384 15.606 -16.108 1.00 45.31 87 ASN A CA 1
ATOM 742 C C . ASN A 1 87 ? -17.207 14.747 -17.067 1.00 45.31 87 ASN A C 1
ATOM 744 O O . ASN A 1 87 ? -17.365 13.544 -16.757 1.00 45.31 87 ASN A O 1
#

pLDDT: mean 90.2, std 8.53, range [45.31, 96.31]

Sequence (87 aa):
MENKEELKNKLKNLLKREEEYSTLLANFNFQTKQEADVYISNNQFKFDELKKITKEIREIKFMLMTPQEKNQYLEEQKKLKEKYSGN

Secondary structure (DSSP, 8-state):
---HHHHHHHHHHHHHHHHHHHHHHH----SSHHHHHHHHHHHHHHHHHHHHHHHHHHHHHHHHS-HHHHHHHHHHHHHHHHHHS--